Protein AF-A0A1E7H716-F1 (afdb_monomer)

Foldseek 3Di:
DAQPAADPVGQRPWDFDDDPPPDTDTQDPDPVSVVVSVVVDWDKDFDFDWDQDPPRDIDTDTPDIDTDDPDDPPPPD

Radius of gyration: 16.4 Å; Cα contacts (8 Å, |Δi|>4): 96; chains: 1; bounding box: 34×25×40 Å

Mean predicted aligned error: 11.6 Å

Solvent-accessible surface area (backbone atoms only — not comparable to full-atom values): 5049 Å² total; per-residue (Å²): 112,44,74,77,37,64,48,99,87,69,49,67,74,35,38,32,40,81,51,102,70,85,54,74,44,78,66,59,87,48,77,66,38,45,58,55,51,52,74,69,65,66,56,63,52,74,45,61,52,77,44,80,47,82,92,85,40,72,46,70,50,76,74,48,73,43,79,55,63,97,78,70,79,81,79,80,123

Secondary structure (DSSP, 8-state):
-EEEEE-TTS-EEEEE---TTS---PPP-SHHHHHHHHTT---EEEEEEEEEPGGG-EEEEEEEEEE--S--GGG--

pLDDT: mean 74.67, std 13.9, range [36.56, 95.12]

Structure (mmCIF, N/CA/C/O backbone):
data_AF-A0A1E7H716-F1
#
_entry.id   AF-A0A1E7H716-F1
#
loop_
_atom_site.group_PDB
_atom_site.id
_atom_site.type_symbol
_atom_site.label_atom_id
_atom_site.label_alt_id
_atom_site.label_comp_id
_atom_site.label_asym_id
_atom_site.label_entity_id
_atom_site.label_seq_id
_atom_site.pdbx_PDB_ins_code
_atom_site.Cartn_x
_atom_site.Cartn_y
_atom_site.Cartn_z
_atom_site.occupancy
_atom_site.B_iso_or_equiv
_atom_site.auth_seq_id
_atom_site.auth_comp_id
_atom_site.auth_asym_id
_atom_site.auth_atom_id
_atom_site.pdbx_PDB_model_num
ATOM 1 N N . MET A 1 1 ? 2.250 -1.309 8.753 1.00 64.75 1 MET A N 1
ATOM 2 C CA . MET A 1 1 ? 1.142 -2.195 8.356 1.00 64.75 1 MET A CA 1
ATOM 3 C C . MET A 1 1 ? 1.405 -2.584 6.917 1.00 64.75 1 MET A C 1
ATOM 5 O O . MET A 1 1 ? 1.603 -1.679 6.115 1.00 64.75 1 MET A O 1
ATOM 9 N N . ILE A 1 2 ? 1.528 -3.872 6.619 1.00 69.31 2 ILE A N 1
ATOM 10 C CA . ILE A 1 2 ? 1.774 -4.373 5.262 1.00 69.31 2 ILE A CA 1
ATOM 11 C C . ILE A 1 2 ? 0.603 -5.291 4.910 1.00 69.31 2 ILE A C 1
ATOM 13 O O . ILE A 1 2 ? 0.335 -6.214 5.678 1.00 69.31 2 ILE A O 1
ATOM 17 N N . PRO A 1 3 ? -0.112 -5.050 3.804 1.00 67.69 3 P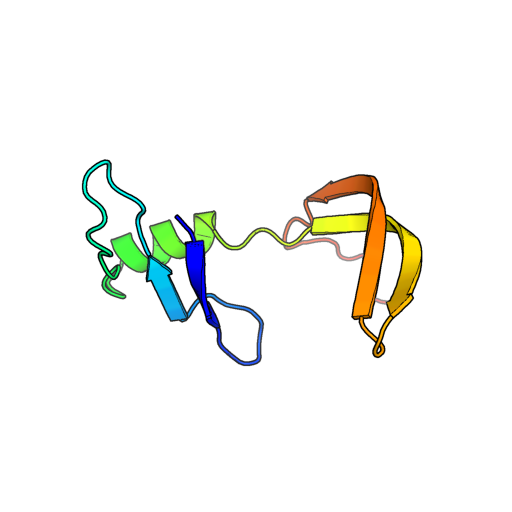RO A N 1
ATOM 18 C CA . PRO A 1 3 ? -1.075 -6.011 3.284 1.00 67.69 3 PRO A CA 1
ATOM 19 C C . PRO A 1 3 ? -0.364 -7.322 2.950 1.00 67.69 3 PRO A C 1
ATOM 21 O O . PRO A 1 3 ? 0.622 -7.314 2.211 1.00 67.69 3 PRO A O 1
ATOM 24 N N . VAL A 1 4 ? -0.851 -8.433 3.490 1.00 76.88 4 VAL A N 1
ATOM 25 C CA . VAL A 1 4 ? -0.308 -9.772 3.202 1.00 76.88 4 VAL A CA 1
ATOM 26 C C . VAL A 1 4 ? -1.240 -10.593 2.318 1.00 76.88 4 VAL A C 1
ATOM 28 O O . VAL A 1 4 ? -0.809 -11.604 1.771 1.00 76.88 4 VAL A O 1
ATOM 31 N N . ASP A 1 5 ? -2.482 -10.138 2.141 1.00 76.25 5 ASP A N 1
ATOM 32 C CA . ASP A 1 5 ? -3.469 -10.766 1.270 1.00 76.25 5 ASP A CA 1
ATOM 33 C C . ASP A 1 5 ? -4.436 -9.728 0.685 1.00 76.25 5 ASP A C 1
ATOM 35 O O . ASP A 1 5 ? -4.706 -8.704 1.323 1.00 76.25 5 ASP A O 1
ATOM 39 N N . TRP A 1 6 ? -4.951 -10.002 -0.513 1.00 78.56 6 TRP A N 1
ATOM 40 C CA . TRP A 1 6 ? -5.780 -9.094 -1.311 1.00 78.56 6 TRP A CA 1
ATOM 41 C C . TRP A 1 6 ? -6.905 -9.858 -2.012 1.00 78.56 6 TRP A C 1
ATOM 43 O O . TRP A 1 6 ? -6.706 -10.996 -2.437 1.00 78.56 6 TRP A O 1
ATOM 53 N N . ASP A 1 7 ? -8.064 -9.226 -2.180 1.00 75.88 7 ASP A N 1
ATOM 54 C CA . ASP A 1 7 ? -9.107 -9.736 -3.072 1.00 75.88 7 ASP A CA 1
ATOM 55 C C . ASP A 1 7 ? -8.879 -9.314 -4.538 1.00 75.88 7 ASP A C 1
ATOM 57 O O . ASP A 1 7 ? -7.925 -8.606 -4.871 1.00 75.88 7 ASP A O 1
ATOM 61 N N . GLU A 1 8 ? -9.750 -9.778 -5.439 1.00 76.19 8 GLU A N 1
ATOM 62 C CA . GLU A 1 8 ? -9.661 -9.493 -6.881 1.00 76.19 8 GLU A CA 1
ATOM 63 C C . GLU A 1 8 ? -9.887 -8.011 -7.230 1.00 76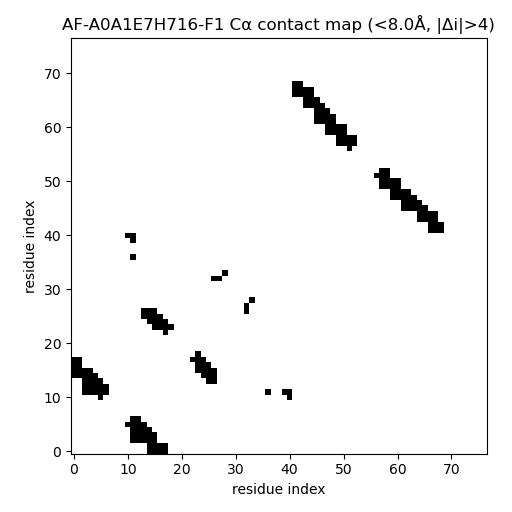.19 8 GLU A C 1
ATOM 65 O O . GLU A 1 8 ? -9.513 -7.574 -8.320 1.00 76.19 8 GLU A O 1
ATOM 70 N N . GLU A 1 9 ? -10.477 -7.239 -6.317 1.00 72.31 9 GLU A N 1
ATOM 71 C CA . GLU A 1 9 ? -10.766 -5.811 -6.472 1.00 72.31 9 GLU A CA 1
ATOM 72 C C . GLU A 1 9 ? -9.635 -4.934 -5.903 1.00 72.31 9 GLU A C 1
ATOM 74 O O . GLU A 1 9 ? -9.644 -3.719 -6.084 1.00 72.31 9 GLU A O 1
ATOM 79 N N . GLY A 1 10 ? -8.617 -5.540 -5.279 1.00 69.44 10 GLY A N 1
ATOM 80 C CA . GLY A 1 10 ? -7.484 -4.828 -4.690 1.00 69.44 10 GLY A CA 1
ATOM 81 C C . GLY A 1 10 ? -7.734 -4.347 -3.261 1.00 69.44 10 GLY A C 1
ATOM 82 O O . GLY A 1 10 ? -6.967 -3.520 -2.762 1.00 69.44 10 GLY A O 1
ATOM 83 N N . ASN A 1 11 ? -8.748 -4.877 -2.572 1.00 69.19 11 ASN A N 1
ATOM 84 C CA . ASN A 1 11 ? -8.950 -4.624 -1.150 1.00 69.19 11 ASN A CA 1
ATOM 85 C C . ASN A 1 11 ? -8.070 -5.576 -0.316 1.00 69.19 11 ASN A C 1
ATOM 87 O O . ASN A 1 11 ? -8.032 -6.779 -0.589 1.00 69.19 11 ASN A O 1
ATOM 91 N N . PRO A 1 12 ? -7.372 -5.093 0.728 1.00 67.94 12 PRO A N 1
ATOM 92 C CA . PRO A 1 12 ? -6.580 -5.952 1.597 1.00 67.94 12 PRO A CA 1
ATOM 93 C C . PRO A 1 12 ? -7.491 -6.849 2.451 1.00 67.94 12 PRO A C 1
ATOM 95 O O . PRO A 1 12 ? -8.257 -6.360 3.281 1.00 67.94 12 PRO A O 1
ATOM 98 N N . LEU A 1 13 ? -7.376 -8.170 2.286 1.00 72.25 13 LEU A N 1
ATOM 99 C CA . LEU A 1 13 ? -8.093 -9.169 3.093 1.00 72.25 13 LEU A CA 1
ATOM 100 C C . LEU A 1 13 ? -7.430 -9.393 4.456 1.00 72.25 13 LEU A C 1
ATOM 102 O O . LEU A 1 13 ? -8.104 -9.736 5.432 1.00 72.25 13 LEU A O 1
ATOM 106 N N . ALA A 1 14 ? -6.111 -9.189 4.516 1.00 69.44 14 ALA A N 1
ATOM 107 C CA . ALA A 1 14 ? -5.301 -9.351 5.712 1.00 69.44 14 ALA A CA 1
ATOM 108 C C . ALA A 1 14 ? -4.127 -8.366 5.732 1.00 69.44 14 ALA A C 1
ATOM 110 O O . ALA A 1 14 ? -3.495 -8.072 4.714 1.00 69.44 14 ALA A O 1
ATOM 111 N N . VAL A 1 15 ? -3.799 -7.886 6.930 1.00 68.38 15 VAL A N 1
ATOM 112 C CA . VAL A 1 15 ? -2.733 -6.912 7.170 1.00 68.38 15 VAL A CA 1
ATOM 113 C C . VAL A 1 15 ? -1.854 -7.409 8.300 1.00 68.38 15 VAL A C 1
ATOM 115 O O . VAL A 1 15 ? -2.360 -7.688 9.380 1.00 68.38 15 VAL A O 1
ATOM 118 N N . ALA A 1 16 ? -0.544 -7.444 8.066 1.00 69.25 16 ALA A N 1
ATOM 119 C CA . ALA A 1 16 ? 0.451 -7.641 9.105 1.00 69.25 16 ALA A CA 1
ATOM 120 C C . ALA A 1 16 ? 0.832 -6.297 9.741 1.00 69.25 16 ALA A C 1
ATOM 122 O O . ALA A 1 16 ? 1.250 -5.335 9.073 1.00 69.25 16 ALA A O 1
ATOM 123 N N . ILE A 1 17 ? 0.721 -6.220 11.064 1.00 67.31 17 ILE A N 1
AT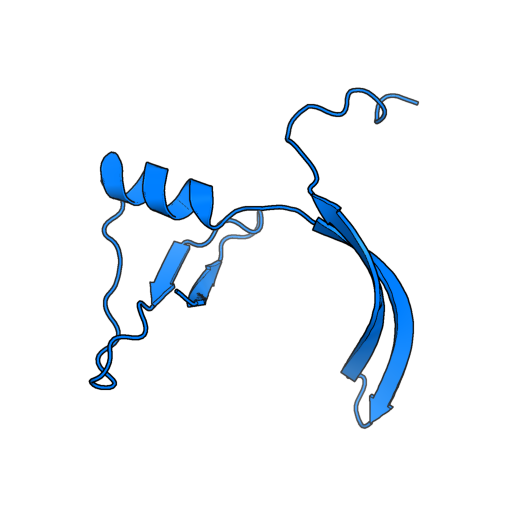OM 124 C CA . ILE A 1 17 ? 1.269 -5.112 11.847 1.00 67.31 17 ILE A CA 1
ATOM 125 C C . ILE A 1 17 ? 2.705 -5.469 12.229 1.00 67.31 17 ILE A C 1
ATOM 127 O O . ILE A 1 17 ? 2.926 -6.315 13.084 1.00 67.31 17 ILE A O 1
ATOM 131 N N . LEU A 1 18 ? 3.685 -4.800 11.616 1.00 61.72 18 LEU A N 1
ATOM 132 C CA . LEU A 1 18 ? 5.084 -4.903 12.033 1.00 61.72 18 LEU A CA 1
ATOM 133 C C . LEU A 1 18 ? 5.274 -4.189 13.381 1.00 61.72 18 LEU A C 1
ATOM 135 O O . LEU A 1 18 ? 5.466 -2.972 13.428 1.00 61.72 18 LEU A O 1
ATOM 139 N N . GLY A 1 19 ? 5.172 -4.946 14.474 1.00 61.50 19 GLY A N 1
ATOM 140 C CA . GLY A 1 19 ? 5.593 -4.527 15.809 1.00 61.50 19 GLY A CA 1
ATOM 141 C C . GLY A 1 19 ? 7.105 -4.688 16.002 1.00 61.50 19 GLY A C 1
ATOM 142 O O . GLY A 1 19 ?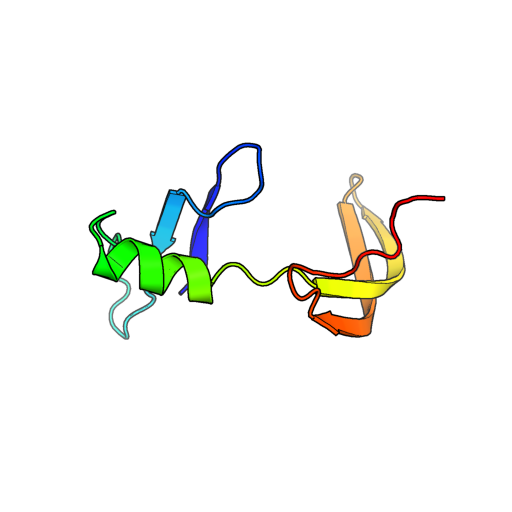 7.780 -5.353 15.221 1.00 61.50 19 GLY A O 1
ATOM 143 N N . ALA A 1 20 ? 7.656 -4.111 17.072 1.00 59.53 20 ALA A N 1
ATOM 144 C CA . ALA A 1 20 ? 9.091 -4.160 17.389 1.00 59.53 20 ALA A CA 1
ATOM 145 C C . ALA A 1 20 ? 9.631 -5.565 17.774 1.00 59.53 20 ALA A C 1
ATOM 147 O O . ALA A 1 20 ? 10.712 -5.655 18.349 1.00 59.53 20 ALA A O 1
ATOM 148 N N . GLY A 1 21 ? 8.895 -6.644 17.488 1.00 57.34 21 GLY A N 1
ATOM 149 C CA . GLY A 1 21 ? 9.172 -7.996 17.982 1.00 57.34 21 GLY A CA 1
ATOM 150 C C . GLY A 1 21 ? 8.959 -9.130 16.980 1.00 57.34 21 GLY A C 1
ATOM 151 O O . GLY A 1 21 ? 8.799 -10.255 17.424 1.00 57.34 21 GLY A O 1
ATOM 152 N N . GLU A 1 22 ? 8.938 -8.860 15.668 1.00 57.47 22 GLU A N 1
ATOM 153 C CA . GLU A 1 22 ? 8.789 -9.891 14.611 1.00 57.47 22 GLU A CA 1
ATOM 154 C C . GLU A 1 22 ? 7.480 -10.711 14.666 1.00 57.47 22 GLU A C 1
ATOM 156 O O . GLU A 1 22 ? 7.304 -11.632 13.875 1.00 57.47 22 GLU A O 1
ATOM 161 N N . GLU A 1 23 ? 6.534 -10.372 15.547 1.00 59.62 23 GLU A N 1
ATOM 162 C CA . GLU A 1 23 ? 5.216 -11.008 15.592 1.00 59.62 23 GLU A CA 1
ATOM 163 C C . GLU A 1 23 ? 4.238 -10.287 14.657 1.00 59.62 23 GLU A C 1
ATOM 165 O O . GLU A 1 23 ? 3.980 -9.086 14.783 1.00 59.62 23 GLU A O 1
ATOM 170 N N . GLU A 1 24 ? 3.702 -11.035 13.693 1.00 61.47 24 GLU A N 1
ATOM 171 C CA . GLU A 1 24 ? 2.669 -10.574 12.7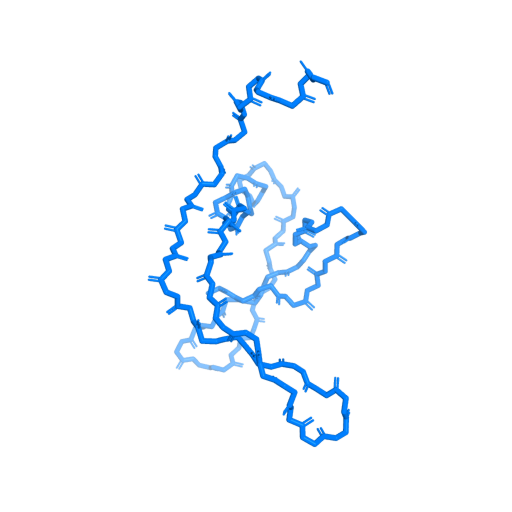71 1.00 61.47 24 GLU A CA 1
ATOM 172 C C . GLU A 1 24 ? 1.289 -10.746 13.419 1.00 61.47 24 GLU A C 1
ATOM 174 O O . GLU A 1 24 ? 0.896 -11.846 13.809 1.00 61.47 24 GLU A O 1
ATOM 179 N N . HIS A 1 25 ? 0.531 -9.655 13.521 1.00 70.00 25 HIS A N 1
ATOM 180 C CA . HIS A 1 25 ? -0.853 -9.677 13.998 1.00 70.00 25 HIS A CA 1
ATOM 181 C C . HIS A 1 25 ? -1.818 -9.460 12.837 1.00 70.00 25 HIS A C 1
ATOM 183 O O . HIS A 1 25 ? -1.595 -8.554 12.033 1.00 70.00 25 HIS A O 1
ATOM 189 N N . LEU A 1 26 ? -2.894 -10.252 12.793 1.00 73.50 26 LEU A N 1
ATOM 190 C CA . LEU A 1 26 ? -4.011 -10.074 11.867 1.00 73.50 26 LEU A CA 1
ATOM 191 C C . LEU A 1 26 ? -5.057 -9.136 12.474 1.00 73.50 26 LEU A C 1
ATOM 193 O O . LEU A 1 26 ? -5.386 -9.241 13.655 1.00 73.50 26 LEU A O 1
ATOM 197 N N . VAL A 1 27 ? -5.589 -8.236 11.651 1.00 77.44 27 VAL A N 1
ATOM 198 C CA . VAL A 1 27 ? -6.711 -7.362 12.015 1.00 77.44 27 VAL A CA 1
ATOM 199 C C . VAL A 1 27 ? -8.017 -8.133 11.811 1.00 77.44 27 VAL A C 1
ATOM 201 O O . VAL A 1 27 ? -8.247 -8.681 10.733 1.00 77.44 27 VAL A O 1
ATOM 204 N N . GLU A 1 28 ? -8.873 -8.192 12.832 1.00 83.06 28 GLU A N 1
ATOM 205 C CA . GLU A 1 28 ? -10.216 -8.766 12.691 1.00 83.06 28 GLU A CA 1
ATOM 206 C C . GLU A 1 28 ? -11.102 -7.880 11.801 1.00 83.06 28 GLU A C 1
ATOM 208 O O . GLU A 1 28 ? -10.982 -6.661 11.813 1.00 83.06 28 GLU A O 1
ATOM 213 N N . GLN A 1 29 ? -12.023 -8.474 11.037 1.00 80.69 29 GLN A N 1
ATOM 214 C CA . GLN A 1 29 ? -12.926 -7.728 10.144 1.00 80.69 29 GLN A CA 1
ATOM 215 C C . GLN A 1 29 ? -14.207 -7.232 10.846 1.00 80.69 29 GLN A C 1
ATOM 217 O O . GLN A 1 29 ? -15.310 -7.302 10.288 1.00 80.69 29 GLN A O 1
ATOM 222 N N . ASP A 1 30 ? -14.083 -6.750 12.080 1.00 87.50 30 ASP A N 1
ATOM 223 C CA . ASP A 1 30 ? -15.170 -6.078 12.795 1.00 87.50 30 ASP A CA 1
ATOM 224 C C . ASP A 1 30 ? -15.352 -4.622 12.309 1.00 87.50 30 ASP A C 1
ATOM 226 O O . ASP A 1 30 ? -14.713 -4.186 11.349 1.00 87.50 30 ASP A O 1
ATOM 230 N N . GLU A 1 31 ? -16.290 -3.866 12.894 1.00 88.25 31 GLU A N 1
ATOM 231 C CA . GLU A 1 31 ? -16.581 -2.498 12.428 1.00 88.25 31 GLU A CA 1
ATOM 232 C C . GLU A 1 31 ? -15.364 -1.566 12.508 1.00 88.25 31 GLU A C 1
ATOM 234 O O . GLU A 1 31 ? -15.162 -0.747 11.611 1.00 88.25 31 GLU A O 1
ATOM 239 N N . GLU A 1 32 ? -14.545 -1.681 13.554 1.00 87.50 32 GLU A N 1
ATOM 240 C CA . GLU A 1 32 ? -13.354 -0.844 13.727 1.00 87.50 32 GLU A CA 1
ATOM 241 C C . GLU A 1 32 ? -12.185 -1.338 12.869 1.00 87.50 32 GLU A C 1
ATOM 243 O O . GLU A 1 32 ? -11.482 -0.529 12.262 1.00 87.50 32 GLU A O 1
ATOM 248 N N . GLY A 1 33 ? -12.018 -2.653 12.732 1.00 85.75 33 GLY A N 1
ATOM 249 C CA . GLY A 1 33 ? -11.046 -3.258 11.834 1.00 85.75 33 GLY A CA 1
ATOM 250 C C . GLY A 1 33 ? -11.303 -2.896 10.375 1.00 85.75 33 GLY A C 1
ATOM 251 O O . GLY A 1 33 ? -10.369 -2.542 9.663 1.00 85.75 33 GLY A O 1
ATOM 252 N N . LYS A 1 34 ? -12.566 -2.856 9.936 1.00 82.94 34 LYS A N 1
ATOM 253 C CA . LYS A 1 34 ? -12.930 -2.382 8.589 1.00 82.94 34 LYS A CA 1
ATOM 254 C C . LYS A 1 34 ? -12.560 -0.918 8.363 1.00 82.94 34 LYS A C 1
ATOM 256 O O . LYS A 1 34 ? -11.904 -0.620 7.371 1.00 82.94 34 LYS A O 1
ATOM 261 N N . LYS A 1 35 ? -12.880 -0.022 9.306 1.00 82.12 35 LYS A N 1
ATOM 262 C CA . LYS A 1 35 ? -12.464 1.395 9.236 1.00 82.12 35 LYS A CA 1
ATOM 263 C C . LYS A 1 35 ? -10.944 1.542 9.182 1.00 82.12 35 LYS A C 1
ATOM 265 O O . LYS A 1 35 ? -10.428 2.411 8.487 1.00 82.12 35 LYS A O 1
ATOM 270 N N . LEU A 1 36 ? -10.212 0.698 9.911 1.00 81.62 36 LEU A N 1
ATOM 271 C CA . LEU A 1 36 ? -8.750 0.681 9.873 1.00 81.62 36 LEU A CA 1
ATOM 272 C C . LEU A 1 36 ? -8.218 0.213 8.507 1.00 81.62 36 LEU A C 1
ATOM 274 O O . LEU A 1 36 ? -7.261 0.797 8.001 1.00 81.62 36 LEU A O 1
ATOM 278 N N . LEU A 1 37 ? -8.834 -0.809 7.904 1.00 75.69 37 LEU A N 1
ATOM 279 C CA . LEU A 1 37 ? -8.473 -1.314 6.574 1.00 75.69 37 LEU A CA 1
ATOM 280 C C . LEU A 1 37 ? -8.775 -0.297 5.462 1.00 75.69 37 LEU A C 1
ATOM 282 O O . LEU A 1 37 ? -7.981 -0.170 4.531 1.00 75.69 37 LEU A O 1
ATOM 286 N N . GLU A 1 38 ? -9.850 0.483 5.582 1.00 75.06 38 GLU A N 1
ATOM 287 C CA . GLU A 1 38 ? -10.159 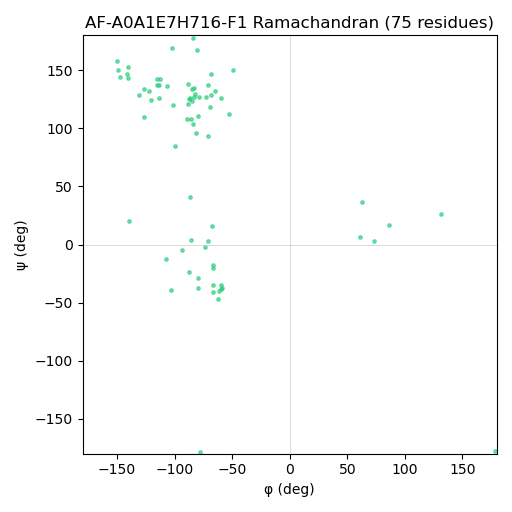1.588 4.660 1.00 75.06 38 GLU A CA 1
ATOM 288 C C . GLU A 1 38 ? -9.050 2.650 4.635 1.00 75.06 38 GLU A C 1
ATOM 290 O O . GLU A 1 38 ? -8.728 3.178 3.577 1.00 75.06 38 GLU A O 1
ATOM 295 N N . LEU A 1 39 ? -8.384 2.922 5.765 1.00 72.19 39 LEU A N 1
ATOM 296 C CA . LEU A 1 39 ? -7.239 3.847 5.795 1.00 72.19 39 LEU A CA 1
ATOM 297 C C . LEU A 1 39 ? -6.017 3.319 5.026 1.00 72.19 39 LEU A C 1
ATOM 299 O O . LEU A 1 39 ? -5.127 4.101 4.685 1.00 72.19 39 LEU A O 1
ATOM 303 N N . MET A 1 40 ? -5.942 2.007 4.787 1.00 68.12 40 MET A N 1
ATOM 304 C CA . MET A 1 40 ? -4.872 1.387 4.001 1.00 68.12 40 MET A CA 1
ATOM 305 C C . MET A 1 40 ? -5.169 1.360 2.505 1.00 68.12 40 MET A C 1
ATOM 307 O O . MET A 1 40 ? -4.231 1.302 1.708 1.00 68.12 40 MET A O 1
ATOM 311 N N . GLN A 1 41 ? -6.442 1.423 2.123 1.00 66.88 41 GLN A N 1
ATOM 312 C CA . GLN A 1 41 ? -6.841 1.582 0.735 1.00 66.88 41 GLN A CA 1
ATOM 313 C C . GLN A 1 41 ? -6.747 3.047 0.332 1.00 66.88 41 GLN A C 1
ATOM 315 O O . GLN A 1 41 ? -7.648 3.849 0.560 1.00 66.88 41 GLN A O 1
ATOM 320 N N . GLN A 1 42 ? -5.626 3.402 -0.285 1.00 70.31 42 GLN A N 1
ATOM 321 C CA . GLN A 1 42 ? -5.521 4.645 -1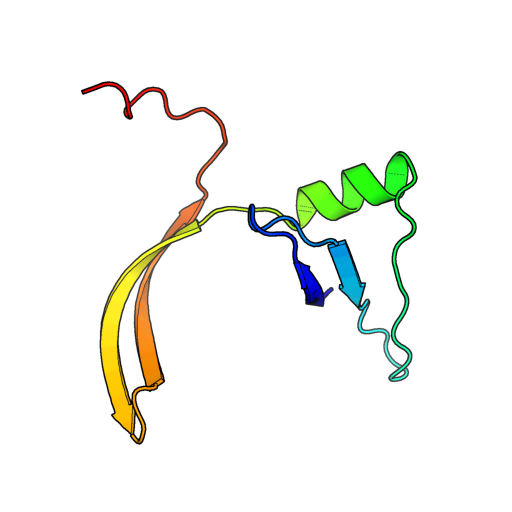.032 1.00 70.31 42 GLN A CA 1
ATOM 322 C C . GLN A 1 42 ? -5.032 4.332 -2.432 1.00 70.31 42 GLN A C 1
ATOM 324 O O . GLN A 1 42 ? -3.870 3.974 -2.641 1.00 70.31 42 GLN A O 1
ATOM 329 N N . GLU A 1 43 ? -5.928 4.485 -3.398 1.00 73.81 43 GLU A N 1
ATOM 330 C CA . GLU A 1 43 ? -5.533 4.453 -4.791 1.00 73.81 43 GLU A CA 1
ATOM 331 C C . GLU A 1 43 ? -4.624 5.648 -5.087 1.00 73.81 43 GLU A C 1
ATOM 333 O O . GLU A 1 43 ? -4.910 6.797 -4.738 1.00 73.81 43 GLU A O 1
ATOM 338 N N . VAL A 1 44 ? -3.506 5.379 -5.756 1.00 77.69 44 VAL A N 1
ATOM 339 C CA . VAL A 1 44 ? -2.599 6.418 -6.238 1.00 77.69 44 VAL A CA 1
ATOM 340 C C . VAL A 1 44 ? -2.429 6.294 -7.738 1.00 77.69 44 VAL A C 1
ATOM 342 O O . VAL A 1 44 ? -2.152 5.220 -8.271 1.00 77.69 44 VAL A O 1
ATOM 345 N N . GLU A 1 45 ? -2.547 7.417 -8.432 1.00 86.12 45 GLU A N 1
ATOM 346 C CA . GLU A 1 45 ? -2.086 7.514 -9.806 1.00 86.12 45 GLU A CA 1
ATOM 347 C C . GLU A 1 45 ? -0.611 7.912 -9.798 1.00 86.12 45 GLU A C 1
ATOM 349 O O . GLU A 1 45 ? -0.229 8.915 -9.190 1.00 86.12 45 GLU A O 1
ATOM 354 N N . ILE A 1 46 ? 0.231 7.123 -10.470 1.00 90.88 46 ILE A N 1
ATOM 355 C CA . ILE A 1 46 ? 1.669 7.381 -10.574 1.00 90.88 46 ILE A CA 1
ATOM 356 C C . ILE A 1 46 ? 2.062 7.665 -12.022 1.00 90.88 46 ILE A C 1
ATOM 358 O O . ILE A 1 46 ? 1.661 6.960 -12.945 1.00 90.88 46 ILE A O 1
ATOM 362 N N . SER A 1 47 ? 2.912 8.672 -12.219 1.00 92.25 47 SER A N 1
ATOM 363 C CA . SER A 1 47 ? 3.605 8.895 -13.489 1.00 92.25 47 SER A CA 1
ATOM 364 C C . SER A 1 47 ? 5.098 8.648 -13.306 1.00 92.25 47 SER A C 1
ATOM 366 O O . SER A 1 47 ? 5.680 8.974 -12.267 1.00 92.25 47 SER A O 1
ATOM 368 N N . GLY A 1 48 ? 5.748 8.059 -14.305 1.00 93.62 48 GLY A N 1
ATOM 369 C CA . GLY A 1 48 ? 7.151 7.688 -14.193 1.00 93.62 48 GLY A CA 1
ATOM 370 C C . GLY A 1 48 ? 7.697 6.996 -15.431 1.00 93.62 48 GLY A C 1
ATOM 371 O O . GLY A 1 48 ? 7.000 6.813 -16.427 1.00 93.62 48 GLY A O 1
ATOM 372 N N . THR A 1 49 ? 8.964 6.605 -15.355 1.00 95.12 49 THR A N 1
ATOM 373 C CA . THR A 1 49 ? 9.638 5.868 -16.429 1.00 95.12 49 THR A CA 1
ATOM 374 C C . THR A 1 49 ? 9.693 4.393 -16.071 1.00 95.12 49 THR A C 1
AT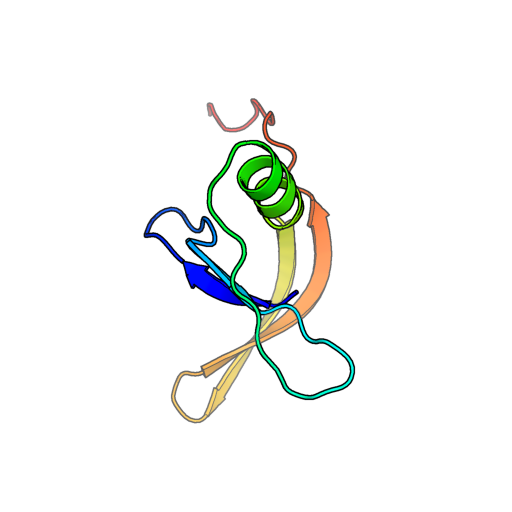OM 376 O O . THR A 1 49 ? 10.305 4.027 -15.067 1.00 95.12 49 THR A O 1
ATOM 379 N N . VAL A 1 50 ? 9.094 3.549 -16.910 1.00 94.06 50 VAL A N 1
ATOM 380 C CA . VAL A 1 50 ? 9.152 2.090 -16.766 1.00 94.06 50 VAL A CA 1
ATOM 381 C C . VAL A 1 50 ? 10.423 1.556 -17.421 1.00 94.06 50 VAL A C 1
ATOM 383 O O . VAL A 1 50 ? 10.766 1.939 -18.540 1.00 94.06 50 VAL A O 1
ATOM 386 N N . ARG A 1 51 ? 11.125 0.665 -16.723 1.00 93.62 51 ARG A N 1
ATOM 387 C CA . ARG A 1 51 ? 12.281 -0.077 -17.225 1.00 93.62 51 ARG A CA 1
ATOM 388 C C . ARG A 1 51 ? 12.048 -1.561 -17.017 1.00 93.62 51 ARG A C 1
ATOM 390 O O . ARG A 1 51 ? 11.660 -1.985 -15.930 1.00 93.62 51 ARG A O 1
ATOM 397 N N . GLU A 1 52 ? 12.317 -2.341 -18.049 1.00 90.94 52 GLU A N 1
ATOM 398 C CA . GLU A 1 52 ? 12.392 -3.789 -17.926 1.00 90.94 52 GLU A CA 1
ATOM 399 C C . GLU A 1 52 ? 13.747 -4.159 -17.313 1.00 90.94 52 GLU A C 1
ATOM 401 O O . GLU A 1 52 ? 14.798 -3.692 -17.757 1.00 90.94 52 GLU A O 1
ATOM 406 N N . VAL A 1 53 ? 13.702 -4.937 -16.241 1.00 82.56 53 VAL A N 1
ATOM 407 C CA . VAL A 1 53 ? 14.853 -5.621 -15.652 1.00 82.56 53 VAL A CA 1
ATOM 408 C C . VAL A 1 53 ? 14.803 -7.093 -16.072 1.00 82.56 53 VAL A C 1
ATOM 410 O O . VAL A 1 53 ? 13.839 -7.534 -16.696 1.00 82.56 53 VAL A O 1
ATOM 413 N N . ALA A 1 54 ? 15.883 -7.836 -15.817 1.00 80.12 54 ALA A N 1
ATOM 414 C CA . ALA A 1 54 ? 15.999 -9.232 -16.234 1.00 80.12 54 ALA A CA 1
ATOM 415 C C . ALA A 1 54 ? 14.761 -10.061 -15.840 1.00 80.12 54 ALA A C 1
ATOM 417 O O . ALA A 1 54 ? 14.115 -9.781 -14.833 1.00 80.12 54 ALA A O 1
ATOM 418 N N . GLU A 1 5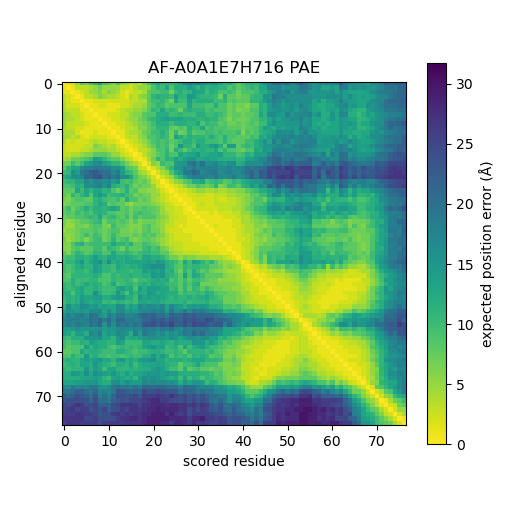5 ? 14.456 -11.082 -16.643 1.00 77.88 55 GLU A N 1
ATOM 419 C CA . GLU A 1 55 ? 13.380 -12.049 -16.371 1.00 77.88 55 GLU A CA 1
ATOM 420 C C . GLU A 1 55 ? 11.962 -11.441 -16.331 1.00 77.88 55 GLU A C 1
ATOM 422 O O . GLU A 1 55 ? 11.108 -11.865 -15.561 1.00 77.88 55 GLU A O 1
ATOM 427 N N . GLY A 1 56 ? 11.672 -10.450 -17.185 1.00 81.44 56 GLY A N 1
ATOM 428 C CA . GLY A 1 56 ? 10.311 -9.920 -17.373 1.00 81.44 56 GLY A CA 1
ATOM 429 C C . GLY A 1 56 ? 9.797 -9.055 -16.218 1.00 81.44 56 GLY A C 1
ATOM 430 O O . GLY A 1 56 ? 8.662 -8.570 -16.250 1.00 81.44 56 GLY A O 1
ATOM 431 N N . HIS A 1 57 ? 10.634 -8.814 -15.213 1.00 82.88 57 HIS A N 1
ATOM 432 C CA . HIS A 1 57 ? 10.335 -7.893 -14.133 1.00 82.88 57 HIS A CA 1
ATOM 433 C C . HIS A 1 57 ? 10.376 -6.448 -14.653 1.00 82.88 57 HIS A C 1
ATOM 435 O O . HIS A 1 57 ? 11.266 -6.051 -15.405 1.00 82.88 57 HIS A O 1
ATOM 441 N N . LYS A 1 58 ? 9.411 -5.621 -14.245 1.00 88.06 58 LYS A N 1
ATOM 442 C CA . LYS A 1 58 ? 9.376 -4.191 -14.580 1.00 88.06 58 LYS A CA 1
ATOM 443 C C . LYS A 1 58 ? 9.576 -3.368 -13.319 1.00 88.06 58 LYS A C 1
ATOM 445 O O . LYS A 1 58 ? 8.983 -3.648 -12.285 1.00 88.06 58 LYS A O 1
ATOM 450 N N . THR A 1 59 ? 10.394 -2.330 -13.423 1.00 91.38 59 THR A N 1
ATOM 451 C CA . THR A 1 59 ? 10.583 -1.317 -12.380 1.00 91.38 59 THR A CA 1
ATOM 452 C C . THR A 1 59 ? 10.085 0.025 -12.898 1.00 91.38 59 THR A C 1
ATOM 454 O O . THR A 1 59 ? 10.259 0.337 -14.077 1.00 91.38 59 THR A O 1
ATOM 457 N N . ILE A 1 60 ? 9.462 0.831 -12.039 1.00 91.81 60 ILE A N 1
ATOM 458 C CA . ILE A 1 60 ? 9.071 2.204 -12.368 1.00 91.81 60 ILE A CA 1
ATOM 459 C C . ILE A 1 60 ? 9.868 3.189 -11.515 1.00 91.81 60 ILE A C 1
ATOM 461 O O . ILE A 1 60 ? 9.893 3.105 -10.291 1.00 91.81 60 ILE A O 1
ATOM 465 N N . THR A 1 61 ? 10.532 4.142 -12.167 1.00 94.25 61 THR A N 1
ATOM 466 C CA . THR A 1 61 ? 11.068 5.330 -11.494 1.00 94.25 61 THR A CA 1
ATOM 467 C C . THR A 1 61 ? 9.960 6.374 -11.419 1.00 94.25 61 THR A C 1
ATOM 469 O O . THR A 1 61 ? 9.590 6.945 -12.447 1.00 94.25 61 THR A O 1
ATOM 472 N N . VAL A 1 62 ? 9.425 6.605 -10.219 1.00 94.00 62 VAL A N 1
ATOM 473 C CA . VAL A 1 62 ? 8.318 7.544 -9.980 1.00 94.00 62 VAL A CA 1
ATOM 474 C C . VAL A 1 62 ? 8.786 8.987 -10.200 1.00 94.00 62 VAL A C 1
ATOM 476 O O . VAL A 1 62 ? 9.797 9.412 -9.643 1.00 94.00 62 VAL A O 1
ATOM 479 N N . LYS A 1 63 ? 8.044 9.743 -11.015 1.00 94.56 63 LYS A N 1
ATOM 480 C CA . LYS A 1 63 ? 8.240 11.180 -11.264 1.00 94.56 63 LYS A CA 1
ATOM 481 C C . LYS A 1 63 ? 7.209 12.027 -10.516 1.00 94.56 63 LYS A C 1
ATOM 483 O O . LYS A 1 63 ? 7.552 13.090 -10.008 1.00 94.56 63 LYS A O 1
ATOM 488 N N . SER A 1 64 ? 5.962 11.567 -10.453 1.00 90.44 64 SER A N 1
ATOM 489 C CA . SER A 1 64 ? 4.897 12.182 -9.659 1.00 90.44 64 SER A CA 1
ATOM 490 C C . SER A 1 64 ? 3.901 11.124 -9.199 1.00 90.44 64 SER A C 1
ATOM 492 O O . SER A 1 64 ? 3.783 10.071 -9.825 1.00 90.44 64 SER A O 1
ATOM 494 N N . TYR A 1 65 ? 3.169 11.430 -8.134 1.00 91.06 65 TYR A N 1
ATOM 495 C CA . TYR A 1 65 ? 2.038 10.639 -7.671 1.00 91.06 65 TYR A CA 1
ATOM 496 C C . TYR A 1 65 ? 0.917 11.567 -7.197 1.00 91.06 65 TYR A C 1
ATOM 498 O O . TYR A 1 65 ? 1.187 12.697 -6.779 1.00 91.06 65 TYR A O 1
ATOM 506 N N . GLY A 1 66 ? -0.323 11.098 -7.277 1.00 84.50 66 GLY A N 1
ATOM 507 C CA . GLY A 1 66 ? -1.503 11.773 -6.747 1.00 84.50 66 GLY A CA 1
ATOM 508 C C . GLY A 1 66 ? -2.450 10.759 -6.121 1.00 84.50 66 GLY A C 1
ATOM 509 O O . GLY A 1 66 ? -2.557 9.641 -6.613 1.00 84.50 66 GLY A O 1
ATOM 510 N N . LEU A 1 67 ? -3.108 11.142 -5.028 1.00 82.88 67 LEU A N 1
ATOM 511 C CA . LEU A 1 67 ? -4.168 10.333 -4.429 1.00 82.88 67 LEU A CA 1
ATOM 512 C C . LEU A 1 67 ? -5.404 10.399 -5.324 1.00 82.88 67 LEU A C 1
ATOM 514 O O . LEU A 1 67 ? -5.878 11.494 -5.632 1.00 82.88 67 LEU A O 1
ATOM 518 N N . LYS A 1 68 ? -5.930 9.240 -5.712 1.00 73.19 68 LYS A N 1
ATOM 519 C CA . LYS A 1 68 ? -7.278 9.143 -6.256 1.00 73.19 68 LYS A CA 1
ATOM 520 C C . LYS A 1 68 ? -8.238 9.156 -5.077 1.00 73.19 68 LYS A C 1
ATOM 522 O O . LYS A 1 68 ? -8.256 8.245 -4.259 1.00 73.19 68 LYS A O 1
ATOM 527 N N . THR A 1 69 ? -8.991 10.236 -4.949 1.00 63.94 69 THR A N 1
ATOM 528 C CA . THR A 1 69 ? -10.147 10.260 -4.056 1.00 63.94 69 THR A CA 1
ATOM 529 C C . THR A 1 69 ? -11.312 9.622 -4.794 1.00 63.94 69 THR A C 1
ATOM 531 O O . THR A 1 69 ? -11.603 10.050 -5.914 1.00 63.94 69 THR A O 1
ATOM 534 N N . ASP A 1 70 ? -11.992 8.654 -4.182 1.00 57.59 70 ASP A N 1
ATOM 535 C CA . ASP A 1 70 ? -13.271 8.166 -4.694 1.00 57.59 70 ASP A CA 1
ATOM 536 C C . ASP A 1 70 ? -14.222 9.348 -4.901 1.00 57.59 70 ASP A C 1
ATOM 538 O O . ASP A 1 70 ? -14.608 10.040 -3.954 1.00 57.59 70 ASP A O 1
ATOM 542 N N . GLY A 1 71 ? -14.528 9.630 -6.169 1.00 51.56 71 GLY A N 1
ATOM 543 C CA . GLY A 1 71 ? -15.341 10.776 -6.566 1.00 51.56 71 GLY A CA 1
ATOM 544 C C . GLY A 1 71 ? -14.787 11.651 -7.690 1.00 51.56 71 GLY A C 1
ATOM 545 O O . GLY A 1 71 ? -15.164 12.819 -7.734 1.00 51.56 71 GLY A O 1
ATOM 546 N N . ASP A 1 72 ? -13.946 11.147 -8.601 1.00 43.34 72 ASP A N 1
ATOM 547 C CA . ASP A 1 72 ? -13.700 11.849 -9.869 1.00 43.34 72 ASP A CA 1
ATOM 548 C C . ASP A 1 72 ? -14.791 11.490 -10.909 1.00 43.34 72 ASP A C 1
ATOM 550 O O . ASP A 1 72 ? -14.754 10.401 -11.488 1.00 43.34 72 ASP A O 1
ATOM 554 N N . PRO A 1 73 ? -15.782 12.365 -11.185 1.00 47.31 73 PRO A N 1
ATOM 555 C CA . PRO A 1 73 ? -16.815 12.124 -12.197 1.00 47.31 73 PRO A CA 1
ATOM 556 C C . PRO A 1 73 ? -16.291 12.195 -13.644 1.00 47.31 73 PRO A C 1
ATOM 558 O O . PRO A 1 73 ? -17.078 12.069 -14.583 1.00 47.31 73 PRO A O 1
ATOM 561 N N . SER A 1 74 ? -14.989 12.399 -13.862 1.00 54.69 74 SER A N 1
ATOM 562 C CA . SER A 1 74 ? -14.407 12.631 -15.193 1.00 54.69 74 SER A CA 1
ATOM 563 C C . SER A 1 74 ? -14.318 11.385 -16.088 1.00 54.69 74 SER A C 1
ATOM 565 O O . SER A 1 74 ? -13.900 11.492 -17.238 1.00 54.69 74 SER A O 1
ATOM 567 N N . GLY A 1 75 ? -14.725 10.207 -15.600 1.00 43.97 75 GLY A N 1
ATOM 568 C CA . GLY A 1 75 ? -14.682 8.937 -16.339 1.00 43.97 75 GLY A CA 1
ATOM 569 C C . GLY A 1 75 ? -15.882 8.633 -17.250 1.00 43.97 75 GLY A C 1
ATOM 570 O O . GLY A 1 75 ? -15.936 7.545 -17.817 1.00 43.97 75 GLY A O 1
ATOM 571 N N . MET A 1 76 ? -16.851 9.544 -17.398 1.00 42.88 76 MET A N 1
ATOM 572 C CA . MET A 1 76 ? -17.912 9.423 -18.410 1.00 42.88 76 MET A CA 1
ATOM 573 C C . MET A 1 76 ? -17.578 10.288 -19.630 1.00 42.88 76 MET A C 1
ATOM 575 O O . MET A 1 76 ? -18.020 11.433 -19.730 1.00 42.88 76 MET A O 1
ATOM 579 N N . GLY A 1 77 ? -16.789 9.734 -20.550 1.00 36.56 77 GLY A N 1
ATOM 580 C CA . GLY A 1 77 ? -16.478 10.311 -21.860 1.00 36.56 77 GLY A CA 1
ATOM 581 C C . GLY A 1 77 ? -16.365 9.233 -22.922 1.00 36.56 77 GLY A C 1
ATOM 582 O O . GLY A 1 77 ? -15.730 8.199 -22.624 1.00 36.56 77 GLY A O 1
#

Sequence (77 aa):
MIPVDWDEEGNPLAVAILGAGEEEHLVEQDEEGKKLLELMQQEVEISGTVREVAEGHKTITVKSYGLKTDGDPSGMG